Protein AF-A0AAV6Y7J8-F1 (afdb_monomer_lite)

pLDDT: mean 76.64, std 16.34, range [37.94, 95.06]

Secondary structure (DSSP, 8-state):
-----GGGS----S--S-SSGGGSPPHHHHHHHHHHHHHHHHHHHHHHHHHHHHHHHHHHHHHS-TT-TTTT---HHHHHHHHHHHHHHHHHHHHHHHHHHHHHHHHHH--GGG-STHHHHHHHHHHHHHHHHHHHHHHHHHHHHHHHHT-----

Radius of gyration: 21.9 Å; chains: 1; bounding box: 54×28×57 Å

Organism: NCBI:txid168488

Foldseek 3Di:
DDDPPPPVVPPPPDDQVDPDPQFAADPVLVVLLVVLLVLLVVLQVVLVVLVVVLVVVVVVLVPPDPPDPPRDPPVLVSVLCSLLSSLVSNLSSLVSNLSSVLSVLCNRHGDVVVDDDSVVVNCVSCVPSVVVNVVSNVVSVVVSVVSVVVDDDDD

Sequence (155 aa):
MAIFIGFSLTVPEAATAATRVECTASRETVRRLIVYEVVSFSFFLFSSLIAQSLKLAINLINNMDPTDPHKADIDPDLLKYGLFGSAVGSVVGCLFLMLSIVDFIQVKLGVYSCGGKPIYALVTLVGFVGSALLVYASTAVYASFFVERATPDDD

Structure (mmCIF, N/CA/C/O backbone):
data_AF-A0AAV6Y7J8-F1
#
_entry.id   AF-A0AAV6Y7J8-F1
#
loop_
_atom_site.group_PDB
_atom_site.id
_atom_site.type_symbol
_atom_site.label_atom_id
_atom_site.label_alt_id
_atom_site.label_comp_id
_atom_site.label_asym_id
_atom_site.label_entity_id
_atom_site.label_seq_id
_atom_site.pdbx_PDB_ins_code
_atom_site.Cartn_x
_atom_site.Cartn_y
_atom_site.Cartn_z
_atom_site.occupancy
_atom_site.B_iso_or_equiv
_atom_site.auth_seq_id
_atom_site.auth_comp_id
_atom_site.auth_asym_id
_atom_site.auth_atom_id
_atom_site.pdbx_PDB_model_num
ATOM 1 N N . MET A 1 1 ? -1.072 10.774 -2.896 1.00 40.53 1 MET A N 1
ATOM 2 C CA . MET A 1 1 ? -0.834 11.534 -1.653 1.00 40.53 1 MET A CA 1
ATOM 3 C C . MET A 1 1 ? -1.983 11.242 -0.702 1.00 40.53 1 MET A C 1
ATOM 5 O O . MET A 1 1 ? -3.101 11.643 -0.998 1.00 40.53 1 MET A O 1
ATOM 9 N N . ALA A 1 2 ? -1.740 10.486 0.368 1.00 46.22 2 ALA A N 1
ATOM 10 C CA . ALA A 1 2 ? -2.697 10.318 1.458 1.00 46.22 2 ALA A CA 1
ATOM 11 C C . ALA A 1 2 ? -2.381 11.391 2.507 1.00 46.22 2 ALA A C 1
ATOM 13 O O . ALA A 1 2 ? -1.266 11.437 3.021 1.00 46.22 2 ALA A O 1
ATOM 14 N N . ILE A 1 3 ? -3.317 12.306 2.746 1.00 55.47 3 ILE A N 1
ATOM 15 C CA . ILE A 1 3 ? -3.183 13.359 3.755 1.00 55.47 3 ILE A CA 1
ATOM 16 C C . ILE A 1 3 ? -3.818 12.830 5.041 1.00 55.47 3 ILE A C 1
ATOM 18 O O . ILE A 1 3 ? -4.942 12.327 5.013 1.00 55.47 3 ILE A O 1
ATOM 22 N N . PHE A 1 4 ? -3.100 12.937 6.159 1.00 56.03 4 PHE A N 1
ATOM 23 C CA . PHE A 1 4 ? -3.603 12.607 7.491 1.00 56.03 4 PHE A CA 1
ATOM 24 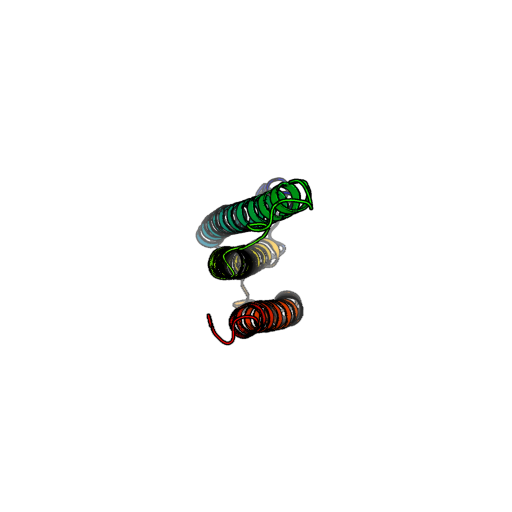C C . PHE A 1 4 ? -4.729 13.567 7.894 1.00 56.03 4 PHE A C 1
ATOM 26 O O . PHE A 1 4 ? -4.494 14.605 8.505 1.00 56.03 4 PHE A O 1
ATOM 33 N N . ILE A 1 5 ? -5.966 13.220 7.548 1.00 54.47 5 ILE A N 1
ATOM 34 C CA . ILE A 1 5 ? -7.178 13.909 8.025 1.00 54.47 5 ILE A CA 1
ATOM 35 C C . ILE A 1 5 ? -7.717 13.225 9.312 1.00 54.47 5 ILE A C 1
ATOM 37 O O . ILE A 1 5 ? -8.588 13.758 9.994 1.00 54.47 5 ILE A O 1
ATOM 41 N N . GLY A 1 6 ? -7.162 12.066 9.700 1.00 52.88 6 GLY A N 1
ATOM 42 C CA . GLY A 1 6 ? -7.689 11.189 10.757 1.00 52.88 6 GLY A CA 1
ATOM 43 C C . GLY A 1 6 ? -7.487 11.653 12.206 1.00 52.88 6 GLY A C 1
ATOM 44 O O . GLY A 1 6 ? -8.380 11.457 13.030 1.00 52.88 6 GLY A O 1
ATOM 45 N N . PHE A 1 7 ? -6.379 12.326 12.535 1.00 51.44 7 PHE A N 1
ATOM 46 C CA . PHE A 1 7 ? -6.012 12.576 13.942 1.00 51.44 7 PHE A CA 1
ATOM 47 C C . PHE A 1 7 ? -6.871 13.638 14.663 1.00 51.44 7 PHE A C 1
ATOM 49 O O . PHE A 1 7 ? -6.882 13.696 15.890 1.00 51.44 7 PHE A O 1
ATOM 56 N N . SER A 1 8 ? -7.624 14.473 13.933 1.00 49.47 8 SER A N 1
ATOM 57 C CA . SER A 1 8 ? -8.563 15.441 14.538 1.00 49.47 8 SER A CA 1
ATOM 58 C C . SER A 1 8 ? -9.946 14.846 14.841 1.00 49.47 8 SER A C 1
ATOM 60 O O . SER A 1 8 ? -10.695 15.408 15.634 1.00 49.47 8 SER A O 1
ATOM 62 N N . LEU A 1 9 ? -10.299 13.690 14.262 1.00 52.91 9 LEU A N 1
ATOM 63 C CA . LEU A 1 9 ? -11.589 13.022 14.511 1.00 52.91 9 LEU A CA 1
ATOM 64 C C . LEU A 1 9 ? -11.524 11.963 15.626 1.00 52.91 9 LEU A C 1
ATOM 66 O O . LEU A 1 9 ? -12.557 11.379 15.988 1.00 52.91 9 LEU A O 1
ATOM 70 N N . THR A 1 10 ? -10.324 11.728 16.166 1.00 49.91 10 THR A N 1
ATOM 71 C CA . THR A 1 10 ? -10.024 10.783 17.249 1.00 49.91 10 THR A CA 1
ATOM 72 C C . THR A 1 10 ? -10.010 11.417 18.639 1.00 49.91 10 THR A C 1
ATOM 74 O O . THR A 1 10 ? -9.668 10.716 19.588 1.00 49.91 10 THR A O 1
ATOM 77 N N . VAL A 1 11 ? -10.408 12.689 18.810 1.00 46.59 11 VAL A N 1
ATOM 78 C CA . VAL A 1 11 ? -10.721 13.209 20.154 1.00 46.59 11 VAL A CA 1
ATOM 79 C C . VAL A 1 11 ? -11.880 12.373 20.714 1.00 46.59 11 VAL A C 1
ATOM 81 O O . VAL A 1 11 ? -12.971 12.378 20.132 1.00 46.59 11 VAL A O 1
ATOM 84 N N . PRO A 1 12 ? -11.672 11.619 21.808 1.00 53.66 12 PRO A N 1
ATOM 85 C CA . PRO A 1 12 ? -12.703 10.788 22.396 1.00 53.66 12 PRO A CA 1
ATOM 86 C C .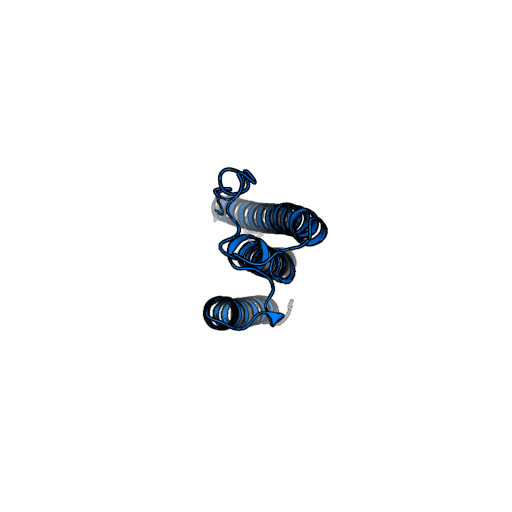 PRO A 1 12 ? -13.551 11.653 23.329 1.00 53.66 12 PRO A C 1
ATOM 88 O O . PRO A 1 12 ? -13.573 11.430 24.533 1.00 53.66 12 PRO A O 1
ATOM 91 N N . GLU A 1 13 ? -14.248 12.657 22.800 1.00 44.81 13 GLU A N 1
ATOM 92 C CA . GLU A 1 13 ? -15.225 13.389 23.604 1.00 44.81 13 GLU A CA 1
ATOM 93 C C . GLU A 1 13 ? -16.584 12.684 23.473 1.00 44.81 13 GLU A C 1
ATOM 95 O O . GLU A 1 13 ? -17.411 12.981 22.618 1.00 44.81 13 GLU A O 1
ATOM 100 N N . ALA A 1 14 ? -16.759 11.649 24.295 1.00 44.62 14 ALA A N 1
ATOM 101 C CA . ALA A 1 14 ? -18.053 11.214 24.828 1.00 44.62 14 ALA A CA 1
ATOM 102 C C . ALA A 1 14 ? -19.190 10.755 23.877 1.00 44.62 14 ALA A C 1
ATOM 104 O O . ALA A 1 14 ? -20.323 10.641 24.336 1.00 44.62 14 ALA A O 1
ATOM 105 N N . ALA A 1 15 ? -18.947 10.419 22.606 1.00 48.84 15 ALA A N 1
ATOM 106 C CA . ALA A 1 15 ? -20.022 9.977 21.703 1.00 48.84 15 ALA A CA 1
ATOM 107 C C . ALA A 1 15 ? -19.683 8.687 20.938 1.00 48.84 15 ALA A C 1
ATOM 109 O O . ALA A 1 15 ? -19.424 8.698 19.734 1.00 48.84 15 ALA A O 1
ATOM 110 N N . THR A 1 16 ? -19.721 7.541 21.620 1.00 52.56 16 THR A N 1
ATOM 111 C CA . THR A 1 16 ? -20.116 6.309 20.922 1.00 52.56 16 THR A CA 1
ATOM 112 C C . THR A 1 16 ? -21.608 6.443 20.612 1.00 52.56 16 THR A C 1
ATOM 114 O O . THR A 1 16 ? -22.396 6.766 21.495 1.00 52.56 16 THR A O 1
ATOM 117 N N . ALA A 1 17 ? -22.033 6.193 19.369 1.00 51.09 17 ALA A N 1
ATOM 118 C CA . ALA A 1 17 ? -23.467 6.135 19.039 1.00 51.09 17 ALA A CA 1
ATOM 119 C C . ALA A 1 17 ? -24.189 4.966 19.756 1.00 51.09 17 ALA A C 1
ATOM 121 O O . ALA A 1 17 ? -25.413 4.845 19.705 1.00 51.09 17 ALA A O 1
ATOM 122 N N . ALA A 1 18 ? -23.423 4.098 20.420 1.00 50.28 18 ALA A N 1
ATOM 123 C C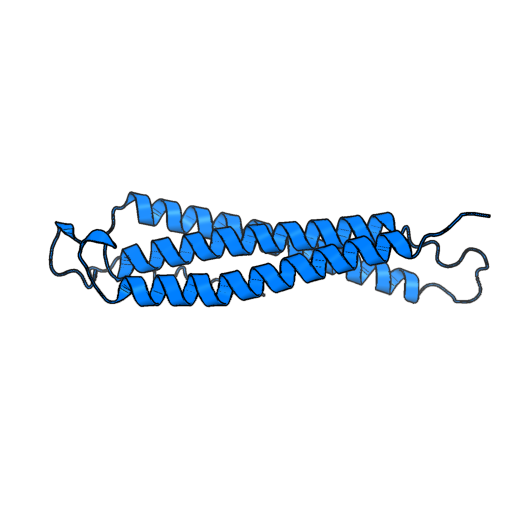A . ALA A 1 18 ? -23.893 3.003 21.241 1.00 50.28 18 ALA A CA 1
ATOM 124 C C . ALA A 1 18 ? -24.398 3.508 22.601 1.00 50.28 18 ALA A C 1
ATOM 126 O O . ALA A 1 18 ? -23.631 3.813 23.507 1.00 50.28 18 ALA A O 1
ATOM 127 N N . THR A 1 19 ? -25.717 3.507 22.775 1.00 52.75 19 THR A N 1
ATOM 128 C CA . THR A 1 19 ? -26.399 3.845 24.037 1.00 52.75 19 THR A CA 1
ATOM 129 C C . THR A 1 19 ? -26.187 2.793 25.141 1.00 52.75 19 THR A C 1
ATOM 131 O O . THR A 1 19 ? -26.622 2.992 26.272 1.00 52.75 19 THR A O 1
ATOM 134 N N . ARG A 1 20 ? -25.548 1.654 24.826 1.00 58.72 20 ARG A N 1
ATOM 135 C CA . ARG A 1 20 ? -25.283 0.537 25.748 1.00 58.72 20 ARG A CA 1
ATOM 136 C C . ARG A 1 20 ? -23.782 0.307 25.914 1.00 58.72 20 ARG A C 1
ATOM 138 O O . ARG A 1 20 ? -23.067 0.190 24.922 1.00 58.72 20 ARG A O 1
ATOM 145 N N . VAL A 1 21 ? -23.342 0.150 27.165 1.00 61.03 21 VAL A N 1
ATOM 146 C CA . VAL A 1 21 ? -21.937 -0.095 27.553 1.00 61.03 21 VAL A CA 1
ATOM 147 C C . VAL A 1 21 ? -21.358 -1.342 26.869 1.00 61.03 21 VAL A C 1
ATOM 149 O O . VAL A 1 21 ? -20.214 -1.318 26.424 1.00 61.03 21 VAL A O 1
ATOM 152 N N . GLU A 1 22 ? -22.166 -2.389 26.681 1.00 61.47 22 GLU A N 1
ATOM 153 C CA . GLU A 1 22 ? -21.773 -3.639 26.003 1.00 61.47 22 GLU A CA 1
ATOM 154 C C . GLU A 1 22 ? -21.460 -3.472 24.508 1.00 61.47 22 GLU A C 1
ATOM 156 O O . GLU A 1 22 ? -20.825 -4.334 23.907 1.00 61.47 22 GLU A O 1
ATOM 161 N N . CYS A 1 23 ? -21.880 -2.357 23.903 1.00 66.44 23 CYS A N 1
ATOM 162 C CA . CYS A 1 23 ? -21.669 -2.074 22.487 1.00 66.44 23 CYS A CA 1
ATOM 163 C C . CYS A 1 23 ? -20.551 -1.052 22.240 1.00 66.44 23 CYS A C 1
ATOM 165 O O . CYS A 1 23 ? -20.346 -0.627 21.102 1.00 66.44 23 CYS A O 1
ATOM 167 N N . THR A 1 24 ? -19.834 -0.641 23.287 1.00 65.88 24 THR A N 1
ATOM 168 C CA . THR A 1 24 ? -18.732 0.319 23.181 1.00 65.88 24 THR A CA 1
ATOM 169 C C . THR A 1 24 ? -17.440 -0.380 22.759 1.00 65.88 24 THR A C 1
ATOM 171 O O . THR A 1 24 ? -17.138 -1.489 23.196 1.00 65.88 24 THR A O 1
ATOM 174 N N . ALA A 1 25 ? -16.676 0.245 21.862 1.00 70.25 25 ALA A N 1
ATOM 175 C CA . ALA A 1 25 ? -15.405 -0.316 21.418 1.00 70.25 25 ALA A CA 1
ATOM 176 C C . ALA A 1 25 ? -14.343 -0.252 22.523 1.00 70.25 25 ALA A C 1
ATOM 178 O O . ALA A 1 25 ? -14.231 0.739 23.246 1.00 70.25 25 ALA A O 1
ATOM 179 N N . SER A 1 26 ? -13.523 -1.301 22.612 1.00 74.62 26 SER A N 1
ATOM 180 C CA . SER A 1 26 ? -12.444 -1.388 23.597 1.00 74.62 26 SER A CA 1
ATOM 181 C C . SER A 1 26 ? -11.328 -0.370 23.325 1.00 74.62 26 SER A C 1
ATOM 183 O O . SER A 1 26 ? -11.007 -0.056 22.175 1.00 74.62 26 SER A O 1
ATOM 185 N N . ARG A 1 27 ? -10.656 0.087 24.393 1.00 73.25 27 ARG A N 1
ATOM 186 C CA . ARG A 1 27 ? -9.439 0.924 24.309 1.00 73.25 27 ARG A CA 1
ATOM 187 C C . ARG A 1 27 ? -8.321 0.247 23.509 1.00 73.25 27 ARG A C 1
ATOM 189 O O . ARG A 1 27 ? -7.497 0.937 22.913 1.00 73.25 27 ARG A O 1
ATOM 196 N N . GLU A 1 28 ? -8.300 -1.084 23.460 1.00 80.06 28 GLU A N 1
ATOM 197 C CA . GLU A 1 28 ? -7.327 -1.834 22.659 1.00 80.06 28 GLU A CA 1
ATOM 198 C C . GLU A 1 28 ? -7.521 -1.628 21.152 1.00 80.06 28 GLU A C 1
ATOM 200 O O . GLU A 1 28 ? -6.541 -1.483 20.420 1.00 80.06 28 GLU A O 1
ATOM 205 N N . THR A 1 29 ? -8.772 -1.522 20.694 1.00 78.50 29 THR A N 1
ATOM 206 C CA . THR A 1 29 ? -9.116 -1.235 19.294 1.00 78.50 29 THR A CA 1
ATOM 207 C C . THR A 1 29 ? -8.608 0.147 18.881 1.00 78.50 29 THR A C 1
ATOM 209 O O . THR A 1 29 ? -8.057 0.303 17.797 1.00 78.50 29 THR A O 1
ATOM 212 N N . VAL A 1 30 ? -8.697 1.138 19.777 1.00 80.62 30 VAL A N 1
ATOM 213 C CA . VAL A 1 30 ? -8.172 2.497 19.542 1.00 80.62 30 VAL A CA 1
ATOM 214 C C . VAL A 1 30 ? -6.648 2.497 19.405 1.00 80.62 30 VAL A C 1
ATOM 216 O O . VAL A 1 30 ? -6.097 3.175 18.543 1.00 80.62 30 VAL A O 1
ATOM 219 N N . ARG A 1 31 ? -5.938 1.722 20.232 1.00 84.56 31 ARG A N 1
ATOM 220 C CA . ARG A 1 31 ? -4.476 1.616 20.120 1.00 84.56 31 ARG A CA 1
ATOM 221 C C . ARG A 1 31 ? -4.072 0.957 18.802 1.00 84.56 31 ARG A C 1
ATOM 223 O O . ARG A 1 31 ? -3.144 1.422 18.144 1.00 84.56 31 ARG A O 1
ATOM 230 N N . ARG A 1 32 ? -4.769 -0.113 18.422 1.00 85.81 32 ARG A N 1
ATOM 231 C CA . ARG A 1 32 ? -4.509 -0.857 17.189 1.00 85.81 32 ARG A CA 1
ATOM 232 C C . ARG A 1 32 ? -4.789 -0.022 15.937 1.00 85.81 32 ARG A C 1
ATOM 234 O O . ARG A 1 32 ? -3.957 -0.018 15.036 1.00 85.81 32 ARG A O 1
ATOM 241 N N . LEU A 1 33 ? -5.869 0.761 15.950 1.00 87.44 33 LEU A N 1
ATOM 242 C CA . LEU A 1 33 ? -6.196 1.758 14.929 1.00 87.44 33 LEU A CA 1
ATOM 243 C C . LEU A 1 33 ? -4.997 2.668 14.612 1.00 87.44 33 LEU A C 1
ATOM 245 O O . LEU A 1 33 ? -4.583 2.762 13.458 1.00 87.44 33 LEU A O 1
ATOM 249 N N . ILE A 1 34 ? -4.415 3.289 15.645 1.00 87.50 34 ILE A N 1
ATOM 250 C CA . ILE A 1 34 ? -3.285 4.222 15.498 1.00 87.50 34 ILE A CA 1
ATOM 251 C C . ILE A 1 34 ? -2.051 3.499 14.947 1.00 87.50 34 ILE A C 1
ATOM 253 O O . ILE A 1 34 ? -1.372 4.016 14.063 1.00 87.50 34 ILE A O 1
ATOM 257 N N . VAL A 1 35 ? -1.759 2.291 15.440 1.00 90.50 35 VAL A N 1
ATOM 258 C CA . VAL A 1 35 ? -0.613 1.503 14.961 1.00 90.50 35 VAL A CA 1
ATOM 259 C C . VAL A 1 35 ? -0.765 1.167 13.478 1.00 90.50 35 VAL A C 1
ATOM 261 O O . VAL A 1 35 ? 0.172 1.375 12.713 1.00 90.50 35 VAL A O 1
ATOM 264 N N . TYR A 1 36 ? -1.937 0.696 13.050 1.00 90.56 36 TYR A N 1
ATOM 265 C CA . TYR A 1 36 ? -2.191 0.382 11.644 1.00 90.56 36 TYR A CA 1
ATOM 266 C C . TYR A 1 36 ? -2.113 1.610 10.742 1.00 90.56 36 TYR A C 1
ATOM 268 O O . TYR A 1 36 ? -1.561 1.526 9.647 1.00 90.56 36 TYR A O 1
ATOM 276 N N . GLU A 1 37 ? -2.598 2.756 11.212 1.00 88.62 37 GLU A N 1
ATOM 277 C CA . GLU A 1 37 ? -2.505 4.010 10.473 1.00 88.62 37 GLU A CA 1
ATOM 278 C C . GLU A 1 37 ? -1.042 4.423 10.250 1.00 88.62 37 GLU A C 1
ATOM 280 O O . GLU A 1 37 ? -0.625 4.614 9.106 1.00 88.62 37 GLU A O 1
ATOM 285 N N . VAL A 1 38 ? -0.231 4.461 11.315 1.00 92.38 38 VAL A N 1
ATOM 286 C CA . VAL A 1 38 ? 1.199 4.807 11.234 1.00 92.38 38 VAL A CA 1
ATOM 287 C C . VAL A 1 38 ? 1.948 3.845 10.312 1.00 92.38 38 VAL A C 1
ATOM 289 O O . VAL A 1 38 ? 2.691 4.285 9.435 1.00 92.38 38 VAL A O 1
ATOM 292 N N . VAL A 1 39 ? 1.715 2.539 10.464 1.00 93.06 39 VAL A N 1
ATOM 293 C CA . VAL A 1 39 ? 2.354 1.507 9.639 1.00 93.06 39 VAL A CA 1
ATOM 294 C C . VAL A 1 39 ? 1.971 1.669 8.165 1.00 93.06 39 VAL A C 1
ATOM 296 O O . VAL A 1 39 ? 2.849 1.660 7.301 1.00 93.06 39 VAL A O 1
ATOM 299 N N . SER A 1 40 ? 0.686 1.880 7.862 1.00 93.50 40 SER A N 1
ATOM 300 C CA . SER A 1 40 ? 0.221 2.086 6.484 1.00 93.50 40 SER A CA 1
ATOM 301 C C . SER A 1 40 ? 0.883 3.297 5.826 1.00 93.50 40 SER A C 1
ATOM 303 O O . SER A 1 40 ? 1.330 3.220 4.680 1.00 93.50 40 SER A O 1
ATOM 305 N N . PHE A 1 41 ? 1.022 4.395 6.570 1.00 92.00 41 PHE A N 1
ATOM 306 C CA . PHE A 1 41 ? 1.656 5.607 6.082 1.00 92.00 41 PHE A CA 1
ATOM 307 C C . PHE A 1 41 ? 3.135 5.395 5.770 1.00 92.00 41 PHE A C 1
ATOM 309 O O . PHE A 1 41 ? 3.599 5.828 4.717 1.00 92.00 41 PHE A O 1
ATOM 316 N N . SER A 1 42 ? 3.867 4.682 6.630 1.00 94.88 42 SER A N 1
ATOM 317 C CA . SER A 1 42 ? 5.265 4.334 6.368 1.00 94.88 42 SER A CA 1
ATOM 318 C C . SER A 1 42 ? 5.421 3.548 5.065 1.00 94.88 42 SER A C 1
ATOM 320 O O . SER A 1 42 ? 6.278 3.889 4.250 1.00 94.88 42 SER A O 1
ATOM 322 N N . PHE A 1 43 ? 4.565 2.550 4.821 1.00 94.06 43 PHE A N 1
ATOM 323 C CA . PHE A 1 43 ? 4.590 1.775 3.577 1.00 94.06 43 PHE A CA 1
ATOM 324 C C . PHE A 1 43 ? 4.228 2.612 2.343 1.00 94.06 43 PHE A C 1
ATOM 326 O O . PHE A 1 43 ? 4.882 2.484 1.306 1.00 94.06 43 PHE A O 1
ATOM 333 N N . PHE A 1 44 ? 3.245 3.510 2.444 1.00 94.00 44 PHE A N 1
ATOM 334 C CA . PHE A 1 44 ? 2.907 4.418 1.346 1.00 94.00 44 PHE A CA 1
ATOM 335 C C . PHE A 1 44 ? 4.012 5.430 1.049 1.00 94.00 44 PHE A C 1
ATOM 337 O O . PHE A 1 44 ? 4.298 5.687 -0.122 1.00 94.00 44 PHE A O 1
ATOM 344 N N . LEU A 1 45 ? 4.657 5.984 2.079 1.00 94.06 45 LEU A N 1
ATOM 345 C CA . LEU A 1 45 ? 5.817 6.852 1.898 1.00 94.06 45 LEU A CA 1
ATOM 346 C C . LEU A 1 45 ? 6.957 6.100 1.224 1.00 94.06 45 LEU A C 1
ATOM 348 O O . LEU A 1 45 ? 7.503 6.588 0.240 1.00 94.06 45 LEU A O 1
ATOM 352 N N . PHE A 1 46 ? 7.275 4.900 1.705 1.00 93.81 46 PHE A N 1
ATOM 353 C CA . PHE A 1 46 ? 8.303 4.051 1.115 1.00 93.81 46 PHE A CA 1
ATOM 354 C C . PHE A 1 46 ? 8.017 3.754 -0.365 1.00 93.81 46 PHE A C 1
ATOM 356 O O . PHE A 1 46 ? 8.860 4.004 -1.225 1.00 93.81 46 PHE A O 1
ATOM 363 N N . SER A 1 47 ? 6.793 3.324 -0.684 1.00 93.94 47 SER A N 1
ATOM 364 C CA . SER A 1 47 ? 6.342 3.082 -2.058 1.00 93.94 47 SER A CA 1
ATOM 365 C C . SER A 1 47 ? 6.453 4.334 -2.941 1.00 93.94 47 SER A C 1
ATOM 367 O O . SER A 1 47 ? 6.947 4.252 -4.070 1.00 93.94 47 SER A O 1
ATOM 369 N N . SER A 1 48 ? 6.063 5.503 -2.419 1.00 93.75 48 SER A N 1
ATOM 370 C CA . SER A 1 48 ? 6.164 6.786 -3.123 1.00 93.75 48 SER A CA 1
ATOM 371 C C . SER A 1 48 ? 7.612 7.215 -3.341 1.00 93.75 48 SER A C 1
ATOM 373 O O . SER A 1 48 ? 7.924 7.795 -4.379 1.00 93.75 48 SER A O 1
ATOM 375 N N . LEU A 1 49 ? 8.511 6.969 -2.386 1.00 95.06 49 LEU A N 1
ATOM 376 C CA . LEU A 1 49 ? 9.935 7.271 -2.536 1.00 95.06 49 LEU A CA 1
ATOM 377 C C . LEU A 1 49 ? 10.560 6.416 -3.641 1.00 95.06 49 LEU A C 1
ATOM 379 O O . LEU A 1 49 ? 11.239 6.976 -4.496 1.00 95.06 49 LEU A O 1
ATOM 383 N N . ILE A 1 50 ? 10.248 5.116 -3.695 1.00 93.44 50 ILE A N 1
ATOM 384 C CA . ILE A 1 50 ? 10.700 4.233 -4.784 1.00 93.44 50 ILE A CA 1
ATOM 385 C C . ILE A 1 50 ? 10.143 4.690 -6.137 1.00 93.44 50 ILE A C 1
ATOM 387 O O . ILE A 1 50 ? 10.867 4.772 -7.123 1.00 93.44 50 ILE A O 1
ATOM 391 N N . ALA A 1 51 ? 8.855 5.030 -6.211 1.00 91.25 51 ALA A N 1
ATOM 392 C CA . ALA A 1 51 ? 8.264 5.494 -7.465 1.00 91.25 51 ALA A CA 1
ATOM 393 C C . ALA A 1 51 ? 8.894 6.814 -7.947 1.00 91.25 51 ALA A C 1
ATOM 395 O O . ALA A 1 51 ? 9.089 7.020 -9.145 1.00 91.25 51 ALA A O 1
ATOM 396 N N . GLN A 1 52 ? 9.211 7.720 -7.018 1.00 93.75 52 GLN A N 1
ATOM 397 C CA . GLN A 1 52 ? 9.871 8.988 -7.326 1.00 93.75 52 GLN A CA 1
ATOM 398 C C . GLN A 1 52 ? 11.327 8.792 -7.748 1.00 93.75 52 GLN A C 1
ATOM 400 O O . GLN A 1 52 ? 11.748 9.430 -8.711 1.00 93.75 52 GLN A O 1
ATOM 405 N N . SER A 1 53 ? 12.078 7.905 -7.088 1.00 90.69 53 SER A N 1
ATOM 406 C CA . SER A 1 53 ? 13.449 7.594 -7.495 1.00 90.69 53 SER A CA 1
ATOM 407 C C . SER A 1 53 ? 13.480 6.941 -8.873 1.00 90.69 53 SER A C 1
ATOM 409 O O . SER A 1 53 ? 14.314 7.317 -9.691 1.00 90.69 53 SER A O 1
ATOM 411 N N . LEU A 1 54 ? 12.522 6.061 -9.180 1.00 88.81 54 LEU A N 1
ATOM 412 C CA . LEU A 1 54 ? 12.410 5.446 -10.500 1.00 88.81 54 LEU A CA 1
ATOM 413 C C . LEU A 1 54 ? 12.099 6.482 -11.588 1.00 88.81 54 LEU A C 1
ATOM 415 O O . LEU A 1 54 ? 12.751 6.505 -12.629 1.00 88.81 54 LEU A O 1
ATOM 419 N N . LYS A 1 55 ? 11.156 7.398 -11.332 1.00 88.50 55 LYS A N 1
ATOM 420 C CA . LYS A 1 55 ? 10.866 8.517 -12.246 1.00 88.50 55 LYS A CA 1
ATOM 421 C C . LYS A 1 55 ? 12.080 9.415 -12.469 1.00 88.50 55 LYS A C 1
ATOM 423 O O . LYS A 1 55 ? 12.325 9.827 -13.600 1.00 88.50 55 LYS A O 1
ATOM 428 N N . LEU A 1 56 ? 12.816 9.732 -11.405 1.00 90.62 56 LEU A N 1
ATOM 429 C CA . LEU A 1 56 ? 14.026 10.544 -11.488 1.00 90.62 56 LEU A CA 1
ATOM 430 C C . LEU A 1 56 ? 15.111 9.835 -12.306 1.00 90.62 56 LEU A C 1
ATOM 432 O O . LEU A 1 56 ? 15.698 10.464 -13.180 1.00 90.62 56 LEU A O 1
ATOM 436 N N . ALA A 1 57 ? 15.328 8.540 -12.063 1.00 85.19 57 ALA A N 1
ATOM 437 C CA . ALA A 1 57 ? 16.290 7.728 -12.800 1.00 85.19 57 ALA A CA 1
ATOM 438 C C . ALA A 1 57 ? 15.971 7.714 -14.302 1.00 85.19 57 ALA A C 1
ATOM 440 O O . ALA A 1 57 ? 16.829 8.052 -15.111 1.00 85.19 57 ALA A O 1
ATOM 441 N N . ILE A 1 58 ? 14.715 7.442 -14.675 1.00 83.31 58 ILE A N 1
ATOM 442 C CA . ILE A 1 58 ? 14.271 7.453 -16.079 1.00 83.31 58 ILE A CA 1
ATOM 443 C C . ILE A 1 58 ? 14.478 8.835 -16.719 1.00 83.31 58 ILE A C 1
ATOM 445 O O . ILE A 1 58 ? 14.969 8.929 -17.842 1.00 83.31 58 ILE A O 1
ATOM 449 N N . ASN A 1 59 ? 14.125 9.917 -16.016 1.00 86.38 59 ASN A N 1
ATOM 450 C CA . ASN A 1 59 ? 14.272 11.276 -16.541 1.00 86.38 59 ASN A CA 1
ATOM 451 C C . ASN A 1 59 ? 15.745 11.651 -16.777 1.00 86.38 59 ASN A C 1
ATOM 453 O O . ASN A 1 59 ? 16.075 12.224 -17.812 1.00 86.38 59 ASN A O 1
ATOM 457 N N . LEU A 1 60 ? 16.631 11.297 -15.842 1.00 83.56 60 LEU A N 1
ATOM 458 C CA . LEU A 1 60 ? 18.066 11.547 -15.970 1.00 83.56 60 LEU A CA 1
ATOM 459 C C . LEU A 1 60 ? 18.646 10.810 -17.185 1.00 83.56 60 LEU A C 1
ATOM 461 O O . LEU A 1 60 ? 19.362 11.411 -17.978 1.00 83.56 60 LEU A O 1
ATOM 465 N N . ILE A 1 61 ? 18.275 9.540 -17.369 1.00 76.06 61 ILE A N 1
ATOM 466 C CA . ILE A 1 61 ? 18.733 8.709 -18.492 1.00 76.06 61 ILE A CA 1
ATOM 467 C C . ILE A 1 61 ? 18.229 9.263 -19.830 1.00 76.06 61 ILE A C 1
ATOM 469 O O . ILE A 1 61 ? 18.990 9.347 -20.790 1.00 76.06 61 ILE A O 1
ATOM 473 N N . ASN A 1 62 ? 16.970 9.703 -19.890 1.00 75.81 62 ASN A N 1
ATOM 474 C CA . ASN A 1 62 ? 16.402 10.298 -21.100 1.00 75.81 62 ASN A CA 1
ATOM 475 C C . ASN A 1 62 ? 17.044 11.654 -21.462 1.00 75.81 62 ASN A C 1
ATOM 477 O O . ASN A 1 62 ? 17.032 12.049 -22.625 1.00 75.81 62 ASN A O 1
ATOM 481 N N . ASN A 1 63 ? 17.595 12.375 -20.479 1.00 76.12 63 ASN A N 1
ATOM 482 C CA . ASN A 1 63 ? 18.252 13.666 -20.687 1.00 76.12 63 ASN A CA 1
ATOM 483 C C . ASN A 1 63 ? 19.735 13.560 -21.095 1.00 76.12 63 ASN A C 1
ATOM 485 O O . ASN A 1 63 ? 20.268 14.527 -21.636 1.00 76.12 63 ASN A O 1
ATOM 489 N N . MET A 1 64 ? 20.390 12.413 -20.884 1.00 69.00 64 MET A N 1
ATOM 490 C CA . MET A 1 64 ? 21.751 12.166 -21.385 1.00 69.00 64 MET A CA 1
ATOM 491 C C . MET A 1 64 ? 21.774 12.142 -22.928 1.00 69.00 64 MET A C 1
ATOM 493 O O . MET A 1 64 ? 20.784 11.776 -23.565 1.00 69.00 64 MET A O 1
ATOM 497 N N . ASP A 1 65 ? 22.886 12.554 -23.544 1.00 60.06 65 ASP A N 1
ATOM 498 C CA . ASP A 1 65 ? 23.004 12.886 -24.977 1.00 60.06 65 ASP A CA 1
ATOM 499 C C . ASP A 1 65 ? 22.687 11.703 -25.930 1.00 60.06 65 ASP A C 1
ATOM 501 O O . ASP A 1 65 ? 23.057 10.569 -25.642 1.00 60.06 65 ASP A O 1
ATOM 505 N N . PRO A 1 66 ? 21.922 11.879 -27.031 1.00 58.22 66 PRO A N 1
ATOM 506 C CA . PRO A 1 66 ? 21.556 10.827 -28.006 1.00 58.22 66 PRO A CA 1
ATOM 507 C C . PRO A 1 66 ? 22.680 10.283 -28.886 1.00 58.22 66 PRO A C 1
ATOM 509 O O . PRO A 1 66 ? 22.404 9.389 -29.682 1.00 58.22 66 PRO A O 1
ATOM 512 N N . THR A 1 67 ? 23.908 10.778 -28.753 1.00 57.59 67 THR A N 1
ATOM 513 C CA . THR A 1 67 ? 25.018 10.410 -29.646 1.00 57.59 67 THR A CA 1
ATOM 514 C C . THR A 1 67 ? 25.994 9.365 -29.098 1.00 57.59 67 THR A C 1
ATOM 516 O O . THR A 1 67 ? 26.870 8.927 -29.843 1.00 57.59 67 THR A O 1
ATOM 519 N N . ASP A 1 68 ? 25.827 8.896 -27.858 1.00 59.91 68 ASP A N 1
ATOM 520 C CA . ASP A 1 68 ? 26.657 7.821 -27.305 1.00 59.91 68 ASP A CA 1
ATOM 521 C C . ASP A 1 68 ? 26.205 6.426 -27.801 1.00 59.91 68 ASP A C 1
ATOM 523 O O . ASP A 1 68 ? 25.063 6.028 -27.582 1.00 59.91 68 ASP A O 1
ATOM 527 N N . PRO A 1 69 ? 27.076 5.622 -28.435 1.00 54.88 69 PRO A N 1
ATOM 528 C CA . PRO A 1 69 ? 26.747 4.263 -28.882 1.00 54.88 69 PRO A CA 1
ATOM 529 C C . PRO A 1 69 ? 26.656 3.231 -27.737 1.00 54.88 69 PRO A C 1
ATOM 531 O O . PRO A 1 69 ? 26.253 2.099 -27.975 1.00 54.88 69 PRO A O 1
ATOM 534 N N . HIS A 1 70 ? 26.978 3.624 -26.497 1.00 52.25 70 HIS A N 1
ATOM 535 C CA . HIS A 1 70 ? 26.701 2.869 -25.261 1.00 52.25 70 HIS A CA 1
ATOM 536 C C . HIS A 1 70 ? 25.422 3.340 -24.547 1.00 52.25 70 HIS A C 1
ATOM 538 O O . HIS A 1 70 ? 25.216 3.088 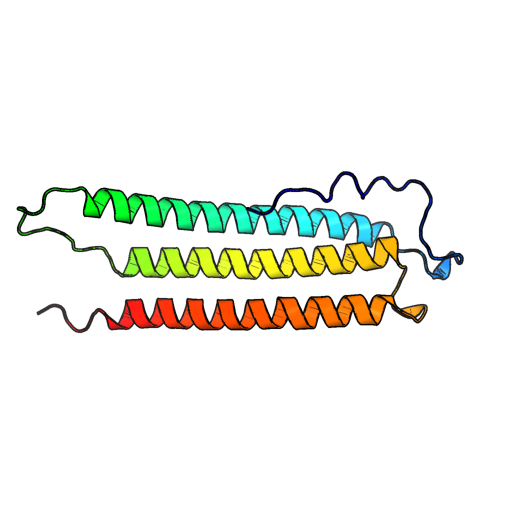-23.358 1.00 52.25 70 HIS A O 1
ATOM 544 N N . LYS A 1 71 ? 24.563 4.082 -25.249 1.00 46.69 71 LYS A N 1
ATOM 545 C CA . LYS A 1 71 ? 23.378 4.684 -24.660 1.00 46.69 71 LYS A CA 1
ATOM 546 C C . LYS A 1 71 ? 22.279 3.650 -24.403 1.00 46.69 71 LYS A C 1
ATOM 548 O O . LYS A 1 71 ? 21.749 3.048 -25.329 1.00 46.69 71 LYS A O 1
ATOM 553 N N . ALA A 1 72 ? 21.867 3.613 -23.136 1.00 50.03 72 ALA A N 1
ATOM 554 C CA . ALA A 1 72 ? 20.605 3.077 -22.625 1.00 50.03 72 ALA A CA 1
ATOM 555 C C . ALA A 1 72 ? 20.501 1.557 -22.422 1.00 50.03 72 ALA A C 1
ATOM 557 O O . ALA A 1 72 ? 19.439 0.990 -22.669 1.00 50.03 72 ALA A O 1
ATOM 558 N N . ASP A 1 73 ? 21.522 0.932 -21.834 1.00 54.50 73 ASP A N 1
ATOM 559 C CA . ASP A 1 73 ? 21.268 -0.269 -21.033 1.00 54.50 73 ASP A CA 1
ATOM 560 C C . ASP A 1 73 ? 20.652 0.175 -19.697 1.00 54.50 73 ASP A C 1
ATOM 562 O O . ASP A 1 73 ? 21.323 0.524 -18.725 1.00 54.50 73 ASP A O 1
ATOM 566 N N . ILE A 1 74 ? 19.335 0.370 -19.709 1.00 59.53 74 ILE A N 1
ATOM 567 C CA . ILE A 1 74 ? 18.574 0.487 -18.472 1.00 59.53 74 ILE A CA 1
ATOM 568 C C . ILE A 1 74 ? 18.461 -0.937 -17.967 1.00 59.53 74 ILE A C 1
ATOM 570 O O . ILE A 1 74 ? 17.693 -1.676 -18.573 1.00 59.53 74 ILE A O 1
ATOM 574 N N . ASP A 1 75 ? 19.147 -1.286 -16.871 1.00 68.12 75 ASP A N 1
ATOM 575 C CA . ASP A 1 75 ? 18.950 -2.571 -16.197 1.00 68.12 75 ASP A CA 1
ATOM 576 C C . ASP A 1 75 ? 17.437 -2.801 -16.023 1.00 68.12 75 ASP A C 1
ATOM 578 O O . ASP A 1 75 ? 16.798 -2.154 -15.170 1.00 68.12 75 ASP A O 1
ATOM 582 N N . PRO A 1 76 ? 16.823 -3.690 -16.827 1.00 71.19 76 PRO A N 1
ATOM 583 C CA . PRO A 1 76 ? 15.389 -3.930 -16.750 1.00 71.19 76 PRO A CA 1
ATOM 584 C C . PRO A 1 76 ? 15.048 -4.508 -15.376 1.00 71.19 76 PRO A C 1
ATOM 586 O O . PRO A 1 76 ? 13.953 -4.283 -14.858 1.00 71.19 76 PRO A O 1
ATOM 589 N N . ASP A 1 77 ? 16.026 -5.144 -14.728 1.00 76.25 77 ASP A N 1
ATOM 590 C CA . ASP A 1 77 ? 15.978 -5.563 -13.340 1.00 76.25 77 ASP A CA 1
ATOM 591 C C . ASP A 1 77 ? 15.757 -4.399 -12.369 1.00 76.25 77 ASP A C 1
ATOM 593 O O . ASP A 1 77 ? 14.874 -4.498 -11.518 1.00 76.25 77 ASP A O 1
ATOM 597 N N . LEU A 1 78 ? 16.452 -3.262 -12.493 1.00 81.19 78 LEU A N 1
ATOM 598 C CA . LEU A 1 78 ? 16.249 -2.132 -11.576 1.00 81.19 78 LEU A CA 1
ATOM 599 C C . LEU A 1 78 ? 14.823 -1.569 -11.686 1.00 81.19 78 LEU A C 1
ATOM 601 O O . LEU A 1 78 ? 14.188 -1.276 -10.667 1.00 81.19 78 LEU A O 1
ATOM 605 N N . LEU A 1 79 ? 14.291 -1.460 -12.909 1.00 83.19 79 LEU A N 1
ATOM 606 C CA . LEU A 1 79 ? 12.903 -1.043 -13.137 1.00 83.19 79 LEU A CA 1
ATOM 607 C C . LEU A 1 79 ? 11.908 -2.079 -12.619 1.00 83.19 79 LEU A C 1
ATOM 609 O O . LEU A 1 79 ? 10.911 -1.700 -12.001 1.00 83.19 79 LEU A O 1
ATOM 613 N N . LYS A 1 80 ? 12.186 -3.369 -12.818 1.00 84.81 80 LYS A N 1
ATOM 614 C CA . LYS A 1 80 ? 11.355 -4.480 -12.345 1.00 84.81 80 LYS A CA 1
ATOM 615 C C . LYS A 1 80 ? 11.295 -4.514 -10.820 1.00 84.81 80 LYS A C 1
ATOM 617 O O . LYS A 1 80 ? 10.200 -4.483 -10.260 1.00 84.81 80 LYS A O 1
ATOM 622 N N . TYR A 1 81 ? 12.440 -4.491 -10.137 1.00 85.56 81 TYR A N 1
ATOM 623 C CA . TYR A 1 81 ? 12.516 -4.470 -8.674 1.00 85.56 81 TYR A CA 1
ATOM 624 C C . TYR A 1 81 ? 11.937 -3.181 -8.088 1.00 85.56 81 TYR A C 1
ATOM 626 O O . TYR A 1 81 ? 11.237 -3.235 -7.076 1.00 85.56 81 TYR A O 1
ATOM 634 N N . GLY A 1 82 ? 12.160 -2.030 -8.730 1.00 88.81 82 GLY A N 1
ATOM 635 C CA . GLY A 1 82 ? 11.575 -0.755 -8.317 1.00 88.81 82 GLY A CA 1
ATOM 636 C C . GLY A 1 82 ? 10.049 -0.743 -8.437 1.00 88.81 82 GLY A C 1
ATOM 637 O O . GLY A 1 82 ? 9.351 -0.383 -7.485 1.00 88.81 82 GLY A O 1
ATOM 638 N N . LEU A 1 83 ? 9.508 -1.190 -9.573 1.00 89.69 83 LEU A N 1
ATOM 639 C CA . LEU A 1 83 ? 8.065 -1.288 -9.795 1.00 89.69 83 LEU A CA 1
ATOM 640 C C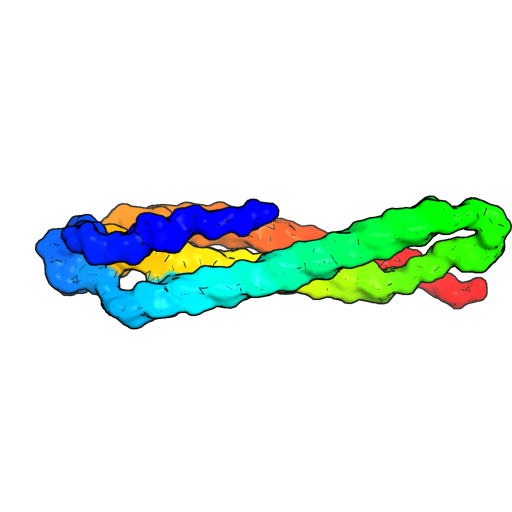 . LEU A 1 83 ? 7.423 -2.301 -8.843 1.00 89.69 83 LEU A C 1
ATOM 642 O O . LEU A 1 83 ? 6.425 -1.985 -8.196 1.00 89.69 83 LEU A O 1
ATOM 646 N N . PHE A 1 84 ? 8.015 -3.489 -8.716 1.00 89.44 84 PHE A N 1
ATOM 647 C CA . PHE A 1 84 ? 7.517 -4.544 -7.840 1.00 89.44 84 PHE A CA 1
ATOM 648 C C . PHE A 1 84 ? 7.577 -4.125 -6.366 1.00 89.44 84 PHE A C 1
ATOM 650 O O . PHE A 1 84 ? 6.582 -4.230 -5.652 1.00 89.44 84 PHE A O 1
ATOM 657 N N . GLY A 1 85 ? 8.702 -3.566 -5.915 1.00 89.38 85 GLY A N 1
ATOM 658 C CA . GLY A 1 85 ? 8.875 -3.077 -4.547 1.00 89.38 85 GLY A CA 1
ATOM 659 C C . GLY A 1 85 ? 7.913 -1.939 -4.201 1.00 89.38 85 GLY A C 1
ATOM 660 O O . GLY A 1 85 ? 7.287 -1.956 -3.137 1.00 89.38 85 GLY A O 1
ATOM 661 N N . SER A 1 86 ? 7.722 -0.983 -5.117 1.00 93.38 86 SER A N 1
ATOM 662 C CA . SER A 1 86 ? 6.726 0.079 -4.950 1.00 93.38 86 SER A CA 1
ATOM 663 C C . SER A 1 86 ? 5.303 -0.491 -4.900 1.00 93.38 86 SER A C 1
ATOM 665 O O . SER A 1 86 ? 4.530 -0.102 -4.019 1.00 93.38 86 SER A O 1
ATOM 667 N N . ALA A 1 87 ? 4.966 -1.454 -5.764 1.00 93.19 87 ALA A N 1
ATOM 668 C CA . ALA A 1 87 ? 3.646 -2.079 -5.797 1.00 93.19 87 ALA A CA 1
ATOM 669 C C . ALA A 1 87 ? 3.333 -2.867 -4.521 1.00 93.19 87 ALA A C 1
ATOM 671 O O . ALA A 1 87 ? 2.275 -2.666 -3.926 1.00 93.19 87 ALA A O 1
ATOM 672 N N . VAL A 1 88 ? 4.266 -3.700 -4.049 1.00 92.81 88 VAL A N 1
ATOM 673 C CA . VAL A 1 88 ? 4.117 -4.456 -2.796 1.00 92.81 88 VAL A CA 1
ATOM 674 C C . VAL A 1 88 ? 3.932 -3.504 -1.617 1.00 92.81 88 VAL A C 1
ATOM 676 O O . VAL A 1 88 ? 3.001 -3.684 -0.832 1.00 92.81 88 VAL A O 1
ATOM 679 N N . GLY A 1 89 ? 4.751 -2.451 -1.519 1.00 92.50 89 GLY A N 1
ATOM 680 C CA . GLY A 1 89 ? 4.606 -1.436 -0.474 1.00 92.50 89 GLY A CA 1
ATOM 681 C C . GLY A 1 89 ? 3.227 -0.767 -0.492 1.00 92.50 89 GLY A C 1
ATOM 682 O O . GLY A 1 89 ? 2.590 -0.640 0.551 1.00 92.50 89 GLY A O 1
ATOM 683 N N . SER A 1 90 ? 2.720 -0.410 -1.676 1.00 93.75 90 SER A N 1
ATOM 684 C CA . SER A 1 90 ? 1.371 0.150 -1.823 1.00 93.75 90 SER A CA 1
ATOM 685 C C . SER A 1 90 ? 0.275 -0.846 -1.435 1.00 93.75 90 SER A C 1
ATOM 687 O O . SER A 1 90 ? -0.658 -0.466 -0.730 1.00 93.75 90 SER A O 1
ATOM 689 N N . VAL A 1 91 ? 0.393 -2.124 -1.819 1.00 94.31 91 VAL A N 1
ATOM 690 C CA . VAL A 1 91 ? -0.592 -3.154 -1.450 1.00 94.31 91 VAL A CA 1
ATOM 691 C C . VAL A 1 91 ? -0.640 -3.350 0.061 1.00 94.31 91 VAL A C 1
ATOM 693 O O . VAL A 1 91 ? -1.718 -3.307 0.654 1.00 94.31 91 VAL A O 1
ATOM 696 N N . VAL A 1 92 ? 0.522 -3.508 0.697 1.00 94.12 92 VAL A N 1
ATOM 697 C CA . VAL A 1 92 ? 0.627 -3.672 2.151 1.00 94.12 92 VAL A CA 1
ATOM 698 C C . VAL A 1 92 ? 0.090 -2.433 2.875 1.00 94.12 92 VAL A C 1
ATOM 700 O O . VAL A 1 92 ? -0.706 -2.568 3.805 1.00 94.12 92 VAL A O 1
ATOM 703 N N . GLY A 1 93 ? 0.438 -1.228 2.412 1.00 93.81 93 GLY A N 1
ATOM 704 C CA . GLY A 1 93 ? -0.108 0.026 2.934 1.00 93.81 93 GLY A CA 1
ATOM 705 C C . GLY A 1 93 ? -1.636 0.083 2.848 1.00 93.81 93 GLY A C 1
ATOM 706 O O . GLY A 1 93 ? -2.298 0.393 3.839 1.00 93.81 93 GLY A O 1
ATOM 707 N N . CYS A 1 94 ? -2.215 -0.297 1.705 1.00 93.31 94 CYS A N 1
ATOM 708 C CA . CYS A 1 94 ? -3.665 -0.361 1.511 1.00 93.31 94 CYS A CA 1
ATOM 709 C C . CYS A 1 94 ? -4.342 -1.349 2.465 1.00 93.31 94 CYS A C 1
ATOM 711 O O . CYS A 1 94 ? -5.392 -1.025 3.016 1.00 93.31 94 CYS A O 1
ATOM 713 N N . LEU A 1 95 ? -3.752 -2.523 2.698 1.00 93.50 95 LEU A N 1
ATOM 714 C CA . LEU A 1 95 ? -4.299 -3.510 3.633 1.00 93.50 95 LEU A CA 1
ATOM 715 C C . LEU A 1 95 ? -4.322 -2.977 5.072 1.00 93.50 95 LEU A C 1
ATOM 717 O O . LEU A 1 95 ? -5.354 -3.062 5.737 1.00 93.50 95 LEU A O 1
ATOM 721 N N . PHE A 1 96 ? -3.228 -2.376 5.546 1.00 92.38 96 PHE A N 1
ATOM 722 C CA . PHE A 1 96 ? -3.186 -1.786 6.890 1.00 92.38 96 PHE A CA 1
ATOM 723 C C . PHE A 1 96 ? -4.126 -0.587 7.037 1.00 92.38 96 PHE A C 1
ATOM 725 O O . PHE A 1 96 ? -4.791 -0.457 8.063 1.00 92.38 96 PHE A O 1
ATOM 732 N N . LEU A 1 97 ? -4.244 0.252 6.006 1.00 91.62 97 LEU A N 1
ATOM 733 C CA . LEU A 1 97 ? -5.200 1.358 5.995 1.00 91.62 97 LEU A CA 1
ATOM 734 C C . LEU A 1 97 ? -6.640 0.836 6.078 1.00 91.62 97 LEU A C 1
ATOM 736 O O . LEU A 1 97 ? -7.440 1.358 6.850 1.00 91.62 97 LEU A O 1
ATOM 740 N N . MET A 1 98 ? -6.967 -0.224 5.337 1.00 91.25 98 MET A N 1
ATOM 741 C CA . MET A 1 98 ? -8.276 -0.874 5.409 1.00 91.25 98 MET A CA 1
ATOM 742 C C . MET A 1 98 ? -8.571 -1.392 6.817 1.00 91.25 98 MET A C 1
ATOM 744 O O . MET A 1 98 ? -9.634 -1.095 7.357 1.00 91.25 98 MET A O 1
ATOM 748 N N . LEU A 1 99 ? -7.623 -2.097 7.444 1.00 89.69 99 LEU A N 1
ATOM 749 C CA . LEU A 1 99 ? -7.757 -2.566 8.829 1.00 89.69 99 LEU A CA 1
ATOM 750 C C . LEU A 1 99 ? -7.937 -1.407 9.821 1.00 89.69 99 LEU A C 1
ATOM 752 O O . LEU A 1 99 ? -8.771 -1.495 10.721 1.00 89.69 99 LEU A O 1
ATOM 756 N N . SER A 1 100 ? -7.216 -0.301 9.623 1.00 90.00 100 SER A N 1
ATOM 757 C CA . SER A 1 100 ? -7.386 0.927 10.402 1.00 90.00 100 SER A CA 1
ATOM 758 C C . SER A 1 100 ? -8.812 1.478 10.264 1.00 90.00 100 SER A C 1
ATOM 760 O O . SER A 1 100 ? -9.505 1.645 11.264 1.00 90.00 100 SER A O 1
ATOM 762 N N . ILE A 1 101 ? -9.339 1.651 9.046 1.00 88.69 101 ILE A N 1
ATOM 763 C CA . ILE A 1 101 ? -10.713 2.155 8.863 1.00 88.69 101 ILE A CA 1
ATOM 764 C C . ILE A 1 101 ? -11.755 1.207 9.482 1.00 88.69 101 ILE A C 1
ATOM 766 O O . ILE A 1 101 ? -12.743 1.660 10.060 1.00 88.69 101 ILE A O 1
ATOM 770 N N . VAL A 1 102 ? -11.533 -0.104 9.416 1.00 86.75 102 VAL A N 1
ATOM 771 C CA . VAL A 1 102 ? -12.387 -1.118 10.053 1.00 86.75 102 VAL A CA 1
ATOM 772 C C . VAL A 1 102 ? -12.418 -0.946 11.579 1.00 86.75 102 VAL A C 1
ATOM 774 O O . VAL A 1 102 ? -13.503 -0.918 12.167 1.00 86.75 102 VAL A O 1
ATOM 777 N N . ASP A 1 103 ? -11.261 -0.767 12.221 1.00 85.50 103 ASP A N 1
ATOM 778 C CA . ASP A 1 103 ? -11.169 -0.474 13.658 1.00 85.50 103 ASP A CA 1
ATOM 779 C C . ASP A 1 103 ? -11.776 0.910 13.999 1.00 85.50 103 ASP A C 1
ATOM 781 O O . ASP A 1 103 ? -12.438 1.060 15.028 1.00 85.50 103 ASP A O 1
ATOM 785 N N . PHE A 1 104 ? -11.658 1.911 13.119 1.00 83.25 104 PHE A N 1
ATOM 786 C CA . PHE A 1 104 ? -12.283 3.231 13.292 1.00 83.25 104 PHE A CA 1
ATOM 787 C C . PHE A 1 104 ? -13.815 3.152 13.271 1.00 83.25 104 PHE A C 1
ATOM 789 O O . PHE A 1 104 ? -14.488 3.736 14.126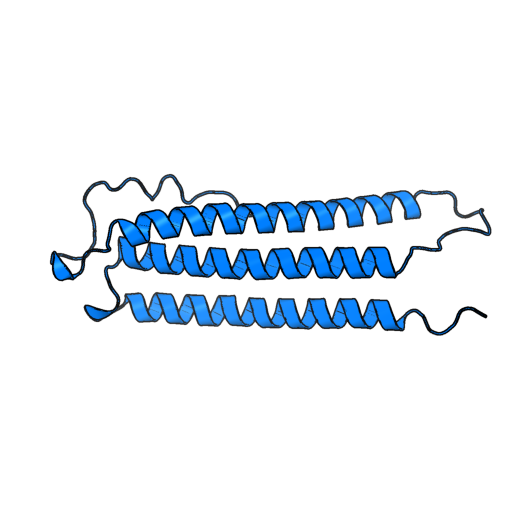 1.00 83.25 104 PHE A O 1
ATOM 796 N N . ILE A 1 105 ? -14.372 2.396 12.319 1.00 81.12 105 ILE A N 1
ATOM 797 C CA . ILE A 1 105 ? -15.810 2.119 12.221 1.00 81.12 105 ILE A CA 1
ATOM 798 C C . ILE A 1 105 ? -16.295 1.476 13.524 1.00 81.12 105 ILE A C 1
ATOM 800 O O . ILE A 1 105 ? -17.310 1.919 14.055 1.00 81.12 105 ILE A O 1
ATOM 804 N N . GLN A 1 106 ? -15.562 0.506 14.086 1.00 77.94 106 GLN A N 1
ATOM 805 C CA . GLN A 1 106 ? -15.919 -0.095 15.381 1.00 77.94 106 GLN A CA 1
ATOM 806 C C . GLN A 1 106 ? -15.938 0.936 16.509 1.00 77.94 106 GLN A C 1
ATOM 808 O O . GLN A 1 106 ? -16.867 0.944 17.313 1.00 77.94 106 GLN A O 1
ATOM 813 N N . VAL A 1 107 ? -14.950 1.834 16.564 1.00 75.19 107 VAL A N 1
ATOM 814 C CA . VAL A 1 107 ? -14.876 2.868 17.608 1.00 75.19 107 VAL A CA 1
ATOM 815 C C . VAL A 1 107 ? -16.037 3.863 17.523 1.00 75.19 107 VAL A C 1
ATOM 817 O O . VAL A 1 107 ? -16.562 4.268 18.558 1.00 75.19 107 VAL A O 1
ATOM 820 N N . LYS A 1 108 ? -16.483 4.235 16.317 1.00 73.94 108 LYS A N 1
ATOM 821 C CA . LYS A 1 108 ? -17.590 5.193 16.130 1.00 73.94 108 LYS A CA 1
ATOM 822 C C . LYS A 1 108 ? -18.983 4.556 16.207 1.00 73.94 108 LYS A C 1
ATOM 824 O O . LYS A 1 108 ? -19.896 5.166 16.763 1.00 73.94 108 LYS A O 1
ATOM 829 N N . LEU A 1 109 ? -19.161 3.360 15.642 1.00 71.06 109 LEU A N 1
ATOM 830 C CA . LEU A 1 109 ? -20.468 2.702 15.472 1.00 71.06 109 LEU A CA 1
ATOM 831 C C . LEU A 1 109 ? -20.735 1.580 16.486 1.00 71.06 109 LEU A C 1
ATOM 833 O O . LEU A 1 109 ? -21.869 1.116 16.577 1.00 71.06 109 LEU A O 1
ATOM 837 N N . GLY A 1 110 ? -19.730 1.178 17.262 1.00 68.62 110 GLY A N 1
ATOM 838 C CA . GLY A 1 110 ? -19.818 0.079 18.217 1.00 68.62 110 GLY A CA 1
ATOM 839 C C . GLY A 1 110 ? -19.426 -1.278 17.626 1.00 68.62 110 GLY A C 1
ATOM 840 O O . GLY A 1 110 ? -19.183 -1.425 16.426 1.00 68.62 110 GLY A O 1
ATOM 841 N N . VAL A 1 111 ? -19.328 -2.287 18.494 1.00 71.38 111 VAL A N 1
ATOM 842 C CA . VAL A 1 111 ? -18.907 -3.651 18.121 1.00 71.38 111 VAL A CA 1
ATOM 843 C C . VAL A 1 111 ? -19.892 -4.317 17.149 1.00 71.38 111 VAL A C 1
ATOM 845 O O . VAL A 1 111 ? -21.108 -4.191 17.291 1.00 71.38 111 VAL A O 1
ATOM 848 N N . TYR A 1 112 ? -19.375 -5.100 16.193 1.00 68.12 112 TYR A N 1
ATOM 849 C CA . TYR A 1 112 ? -20.182 -5.770 15.157 1.00 68.12 112 TYR A CA 1
ATOM 850 C C . TYR A 1 112 ? -21.267 -6.706 15.714 1.00 68.12 112 TYR A C 1
ATOM 852 O O . TYR A 1 112 ? -22.296 -6.910 15.073 1.00 68.12 112 TYR A O 1
ATOM 860 N N . SER A 1 113 ? -21.044 -7.251 16.916 1.00 65.50 113 SER A N 1
ATOM 861 C CA . SER A 1 113 ? -21.935 -8.212 17.580 1.00 65.50 113 SER A CA 1
ATOM 862 C C . SER A 1 113 ? -23.273 -7.604 18.026 1.00 65.50 113 SER A C 1
ATOM 864 O O . SER A 1 113 ? -24.259 -8.320 18.168 1.00 65.50 113 SER A O 1
ATOM 866 N N . CYS A 1 114 ? -23.353 -6.279 18.199 1.00 67.69 114 CYS A N 1
ATOM 867 C CA . CYS A 1 114 ? -24.579 -5.620 18.665 1.00 67.69 114 CYS A CA 1
ATOM 868 C C . CYS A 1 114 ? -25.666 -5.445 17.587 1.00 67.69 114 CYS A C 1
ATOM 870 O O . CYS A 1 114 ? -26.736 -4.925 17.894 1.00 67.69 114 CYS A O 1
ATOM 872 N N . GLY A 1 115 ? -25.417 -5.903 16.354 1.00 57.59 115 GLY A N 1
ATOM 873 C CA . GLY A 1 115 ? -26.383 -5.912 15.255 1.00 57.59 115 GLY A CA 1
ATOM 874 C C . GLY A 1 115 ? -26.656 -4.530 14.645 1.00 57.59 115 GLY A C 1
ATOM 875 O O . GLY A 1 115 ? -27.093 -3.600 15.318 1.00 57.59 115 GLY A O 1
ATOM 876 N N . GLY A 1 116 ? -26.444 -4.391 13.328 1.00 65.31 116 GLY A N 1
ATOM 877 C CA . GLY A 1 116 ? -26.906 -3.230 12.555 1.00 65.31 116 GLY A CA 1
ATOM 878 C C . GLY A 1 116 ? -25.985 -2.730 11.430 1.00 65.31 116 GLY A C 1
ATOM 879 O O . GLY A 1 116 ? -24.997 -3.363 11.056 1.00 65.31 116 GLY A O 1
ATOM 880 N N . LYS A 1 117 ? -26.340 -1.529 10.930 1.00 65.38 117 LYS A N 1
ATOM 881 C CA . LYS A 1 117 ? -25.741 -0.702 9.851 1.00 65.38 117 LYS A CA 1
ATOM 882 C C . LYS A 1 117 ? -24.205 -0.756 9.656 1.00 65.38 117 LYS A C 1
ATOM 884 O O . LYS A 1 117 ? -23.808 -0.712 8.490 1.00 65.38 117 LYS A O 1
ATOM 889 N N . PRO A 1 118 ? -23.332 -0.863 10.686 1.00 71.69 118 PRO A N 1
ATOM 890 C CA . PRO A 1 118 ? -21.880 -1.000 10.491 1.00 71.69 118 PRO A CA 1
ATOM 891 C C . PRO A 1 118 ? -21.454 -2.148 9.565 1.00 71.69 118 PRO A C 1
ATOM 893 O O . PRO A 1 118 ? -20.441 -2.016 8.883 1.00 71.69 118 PRO A O 1
ATOM 896 N N . ILE A 1 119 ? -22.228 -3.237 9.476 1.00 79.31 119 ILE A N 1
ATOM 897 C CA . ILE A 1 119 ? -21.914 -4.355 8.569 1.00 79.31 119 ILE A CA 1
ATOM 898 C C . ILE A 1 119 ? -21.968 -3.906 7.100 1.00 79.31 119 ILE A C 1
ATOM 900 O O . ILE A 1 119 ? -21.098 -4.275 6.318 1.00 79.31 119 ILE A O 1
ATOM 904 N N . TYR A 1 120 ? -22.924 -3.052 6.720 1.00 82.88 120 TYR A N 1
ATOM 905 C CA . TYR A 1 120 ? -22.999 -2.524 5.353 1.00 82.88 120 TYR A CA 1
ATOM 906 C C . TYR A 1 120 ? -21.806 -1.622 5.025 1.00 82.88 120 TYR A C 1
ATOM 908 O O . TYR A 1 120 ? -21.255 -1.715 3.930 1.00 82.88 120 TYR A O 1
ATOM 916 N N . ALA A 1 121 ? -21.363 -0.788 5.972 1.00 83.38 121 ALA A N 1
ATOM 917 C CA . ALA A 1 121 ? -20.165 0.038 5.802 1.00 83.38 121 ALA A CA 1
ATOM 918 C C . ALA A 1 121 ? -18.901 -0.824 5.640 1.00 83.38 121 ALA A C 1
ATOM 920 O O . ALA A 1 121 ? -18.076 -0.556 4.773 1.00 83.38 121 ALA A O 1
ATOM 921 N N . LEU A 1 122 ? -18.786 -1.903 6.419 1.00 85.56 122 LEU A N 1
ATOM 922 C CA . LEU A 1 122 ? -17.692 -2.864 6.303 1.00 85.56 122 LEU A CA 1
ATOM 923 C C . LEU A 1 122 ? -17.693 -3.561 4.936 1.00 85.56 122 LEU A C 1
ATOM 925 O O . LEU A 1 122 ? -16.674 -3.574 4.252 1.00 85.56 122 LEU A O 1
ATOM 929 N N . VAL A 1 123 ? -18.835 -4.122 4.528 1.00 87.81 123 VAL A N 1
ATOM 930 C CA . VAL A 1 123 ? -18.965 -4.864 3.265 1.00 87.81 123 VAL A CA 1
ATOM 931 C C . VAL A 1 123 ? -18.702 -3.958 2.066 1.00 87.81 123 VAL A C 1
ATOM 933 O O . VAL A 1 123 ? -17.995 -4.360 1.146 1.00 87.81 123 VAL A O 1
ATOM 936 N N . THR A 1 124 ? -19.224 -2.730 2.074 1.00 89.06 124 THR A N 1
ATOM 937 C CA . THR A 1 124 ? -18.996 -1.768 0.982 1.00 89.06 124 THR A CA 1
ATOM 938 C C . THR A 1 124 ? -17.536 -1.334 0.895 1.00 89.06 124 THR A C 1
ATOM 940 O O . THR A 1 124 ? -16.972 -1.342 -0.198 1.00 89.06 124 THR A O 1
ATOM 943 N N . LEU A 1 125 ? -16.897 -1.033 2.030 1.00 88.31 125 LEU A N 1
ATOM 944 C CA . LEU A 1 125 ? -15.478 -0.690 2.093 1.00 88.31 125 LEU A CA 1
ATOM 945 C C . LEU A 1 125 ? -14.603 -1.842 1.581 1.00 88.31 125 LEU A C 1
ATOM 947 O O . LEU A 1 125 ? -13.818 -1.651 0.654 1.00 88.31 125 LEU A O 1
ATOM 951 N N . VAL A 1 126 ? -14.766 -3.043 2.145 1.00 89.88 126 VAL A N 1
ATOM 952 C CA . VAL A 1 126 ? -13.982 -4.233 1.773 1.00 89.88 126 VAL A CA 1
ATOM 953 C C . VAL A 1 126 ? -14.233 -4.638 0.326 1.00 89.88 126 VAL A C 1
ATOM 955 O O . VAL A 1 126 ? -13.279 -4.921 -0.391 1.00 89.88 126 VAL A O 1
ATOM 958 N N . GLY A 1 127 ? -15.485 -4.614 -0.131 1.00 93.56 127 GLY A N 1
ATOM 959 C CA . GLY A 1 127 ? -15.835 -4.954 -1.507 1.00 93.56 127 GLY A CA 1
ATOM 960 C C . GLY A 1 127 ? -15.194 -4.004 -2.515 1.00 93.56 127 GLY A C 1
ATOM 961 O O . GLY A 1 127 ? -14.480 -4.442 -3.417 1.00 93.56 127 GLY A O 1
ATOM 962 N N . PHE A 1 128 ? -15.399 -2.696 -2.348 1.00 92.19 128 PHE A N 1
ATOM 963 C CA . PHE A 1 128 ? -14.933 -1.714 -3.323 1.00 92.19 128 PHE A CA 1
ATOM 964 C C . PHE A 1 128 ? -13.409 -1.564 -3.292 1.00 92.19 128 PHE A C 1
ATOM 966 O O . PHE A 1 128 ? -12.751 -1.731 -4.318 1.00 92.19 128 PHE A O 1
ATOM 973 N N . VAL A 1 129 ? -12.818 -1.339 -2.116 1.00 91.38 129 VAL A N 1
ATOM 974 C CA . VAL A 1 129 ? -11.363 -1.155 -2.003 1.00 91.38 129 VAL A CA 1
ATOM 975 C C . VAL A 1 129 ? -10.616 -2.463 -2.256 1.00 91.38 129 VAL A C 1
ATOM 977 O O . VAL A 1 129 ? -9.584 -2.447 -2.919 1.00 91.38 129 VAL A O 1
ATOM 980 N N . GLY A 1 130 ? -11.147 -3.604 -1.805 1.00 91.56 130 GLY A N 1
ATOM 981 C CA . GLY A 1 130 ? -10.568 -4.919 -2.087 1.00 91.56 130 GLY A CA 1
ATOM 982 C C . GLY A 1 130 ? -10.559 -5.244 -3.579 1.00 91.56 130 GLY A C 1
ATOM 983 O O . GLY A 1 130 ? -9.535 -5.680 -4.099 1.00 91.56 130 GLY A O 1
ATOM 984 N N . SER A 1 131 ? -11.654 -4.964 -4.297 1.00 92.44 131 SER A N 1
ATOM 985 C CA . SER A 1 131 ? -11.695 -5.140 -5.756 1.00 92.44 131 SER A CA 1
ATOM 986 C C . SER A 1 131 ? -10.688 -4.243 -6.482 1.00 92.44 131 SER A C 1
ATOM 988 O O . SER A 1 131 ? -9.961 -4.718 -7.354 1.00 92.44 131 SER A O 1
ATOM 990 N N . ALA A 1 132 ? -10.571 -2.974 -6.077 1.00 93.00 132 ALA A N 1
ATOM 991 C CA . ALA A 1 132 ? -9.600 -2.047 -6.647 1.00 93.00 132 ALA A CA 1
ATOM 992 C C . ALA A 1 132 ? -8.159 -2.507 -6.378 1.00 93.00 132 ALA A C 1
ATOM 994 O O . ALA A 1 132 ? -7.311 -2.452 -7.268 1.00 93.00 132 ALA A O 1
ATOM 995 N N . LEU A 1 133 ? -7.896 -3.016 -5.172 1.00 91.69 133 LEU A N 1
ATOM 996 C CA . LEU A 1 133 ? -6.598 -3.553 -4.784 1.00 91.69 133 LEU A CA 1
ATOM 997 C C . LEU A 1 133 ? -6.227 -4.796 -5.597 1.00 91.69 133 LEU A C 1
ATOM 999 O O . LEU A 1 133 ? -5.078 -4.923 -6.010 1.00 91.69 133 LEU A O 1
ATOM 1003 N N . LEU A 1 134 ? -7.190 -5.683 -5.864 1.00 92.25 134 LEU A N 1
ATOM 1004 C CA . LEU A 1 134 ? -6.985 -6.857 -6.713 1.00 92.25 134 LEU A CA 1
ATOM 1005 C C . LEU A 1 134 ? -6.619 -6.460 -8.142 1.00 92.25 134 LEU A C 1
ATOM 1007 O O . LEU A 1 134 ? -5.637 -6.974 -8.670 1.00 92.25 134 LEU A O 1
ATOM 1011 N N . VAL A 1 135 ? -7.354 -5.515 -8.738 1.00 95.06 135 VAL A N 1
ATOM 1012 C CA . VAL A 1 135 ? -7.054 -4.999 -10.086 1.00 95.06 135 VAL A CA 1
ATOM 1013 C C . VAL A 1 135 ? -5.676 -4.336 -10.127 1.00 95.06 135 VAL A C 1
ATOM 1015 O O . VAL A 1 135 ? -4.907 -4.546 -11.069 1.00 95.06 135 VAL A O 1
ATOM 1018 N N . TYR A 1 136 ? -5.330 -3.555 -9.102 1.00 92.00 136 TYR A N 1
ATOM 1019 C CA . TYR A 1 136 ? -4.009 -2.941 -8.992 1.00 92.00 136 TYR A CA 1
ATOM 1020 C C . TYR A 1 136 ? -2.903 -3.996 -8.888 1.00 92.00 136 TYR A C 1
ATOM 1022 O O . TYR A 1 136 ? -1.944 -3.949 -9.657 1.00 92.00 136 TYR A O 1
ATOM 1030 N N . ALA A 1 137 ? -3.057 -4.976 -7.995 1.00 90.12 137 ALA A N 1
ATOM 1031 C CA . ALA A 1 137 ? -2.086 -6.044 -7.797 1.00 90.12 137 ALA A CA 1
ATOM 1032 C C . ALA A 1 137 ? -1.899 -6.879 -9.071 1.00 90.12 137 ALA A C 1
ATOM 1034 O O . ALA A 1 137 ? -0.763 -7.113 -9.479 1.00 90.12 137 ALA A O 1
ATOM 1035 N N . SER A 1 138 ? -2.984 -7.266 -9.752 1.00 90.50 138 SER A N 1
ATOM 1036 C CA . SER A 1 138 ? -2.896 -8.019 -11.008 1.00 90.50 138 SER A CA 1
ATOM 1037 C C . SER A 1 138 ? -2.200 -7.221 -12.108 1.00 90.50 138 SER A C 1
ATOM 1039 O O . SER A 1 138 ? -1.375 -7.768 -12.835 1.00 90.50 138 SER A O 1
ATOM 1041 N N . THR A 1 139 ? -2.491 -5.921 -12.211 1.00 89.69 139 THR A N 1
ATOM 1042 C CA . THR A 1 139 ? -1.862 -5.041 -13.207 1.00 89.69 139 THR A CA 1
ATOM 1043 C C . THR A 1 139 ? -0.378 -4.843 -12.912 1.00 89.69 139 THR A C 1
ATOM 1045 O O . THR A 1 139 ? 0.438 -4.914 -13.825 1.00 89.69 139 THR A O 1
ATOM 1048 N N . ALA A 1 140 ? -0.012 -4.636 -11.645 1.00 88.62 140 ALA A N 1
ATOM 1049 C CA . ALA A 1 140 ? 1.379 -4.476 -11.236 1.00 88.62 140 ALA A CA 1
ATOM 1050 C C . ALA A 1 140 ? 2.199 -5.745 -11.500 1.00 88.62 140 ALA A C 1
ATOM 1052 O O . ALA A 1 140 ? 3.295 -5.655 -12.045 1.00 88.62 140 ALA A O 1
ATOM 1053 N N . VAL A 1 141 ? 1.640 -6.920 -11.187 1.00 87.56 141 VAL A N 1
ATOM 1054 C CA . VAL A 1 141 ? 2.265 -8.220 -11.469 1.00 87.56 141 VAL A CA 1
ATOM 1055 C C . VAL A 1 141 ? 2.419 -8.434 -12.975 1.00 87.56 141 VAL A C 1
ATOM 1057 O O . VAL A 1 141 ? 3.497 -8.802 -13.441 1.00 87.56 141 VAL A O 1
ATOM 1060 N N . TYR A 1 142 ? 1.373 -8.156 -13.758 1.00 87.62 142 TYR A N 1
ATOM 1061 C CA . TYR A 1 142 ? 1.441 -8.247 -15.215 1.00 87.62 142 TYR A CA 1
ATOM 1062 C C . TYR A 1 142 ? 2.517 -7.320 -15.793 1.00 87.62 142 TYR A C 1
ATOM 1064 O O . TYR A 1 142 ? 3.310 -7.746 -16.627 1.00 87.62 142 TYR A O 1
ATOM 1072 N N . ALA A 1 143 ? 2.593 -6.077 -15.315 1.00 86.62 143 ALA A N 1
ATOM 1073 C CA . ALA A 1 143 ? 3.604 -5.121 -15.745 1.00 86.62 143 ALA A CA 1
ATOM 1074 C C . ALA A 1 143 ? 5.026 -5.577 -15.378 1.00 86.62 143 ALA A C 1
ATOM 1076 O O . ALA A 1 143 ? 5.914 -5.491 -16.221 1.00 86.62 143 ALA A O 1
ATOM 1077 N N . SER A 1 144 ? 5.246 -6.125 -14.175 1.00 82.56 144 SER A N 1
ATOM 1078 C CA . SER A 1 144 ? 6.560 -6.669 -13.801 1.00 82.56 144 SER A CA 1
ATOM 1079 C C . SER A 1 144 ? 6.963 -7.877 -14.654 1.00 82.56 144 SER A C 1
ATOM 1081 O O . SER A 1 144 ? 8.121 -7.977 -15.044 1.00 82.56 144 SER A O 1
ATOM 1083 N N . PHE A 1 145 ? 6.014 -8.751 -15.012 1.00 81.50 145 PHE A N 1
ATOM 1084 C CA . PHE A 1 145 ? 6.270 -9.871 -15.929 1.00 81.50 145 PHE A CA 1
ATOM 1085 C C . PHE A 1 145 ? 6.477 -9.425 -17.380 1.00 81.50 145 PHE A C 1
ATOM 1087 O O . PHE A 1 145 ? 7.209 -10.068 -18.125 1.00 81.50 145 PHE A O 1
ATOM 1094 N N . PHE A 1 146 ? 5.829 -8.345 -17.816 1.00 77.88 146 PHE A N 1
ATOM 1095 C CA . PHE A 1 146 ? 6.046 -7.800 -19.152 1.00 77.88 146 PHE A CA 1
ATOM 1096 C C . PHE A 1 146 ? 7.441 -7.177 -19.278 1.00 77.88 146 PHE A C 1
ATOM 1098 O O . PHE A 1 146 ? 8.111 -7.408 -20.279 1.00 77.88 146 PHE A O 1
ATOM 1105 N N . VAL A 1 147 ? 7.901 -6.459 -18.245 1.00 72.94 147 VAL A N 1
ATOM 1106 C CA . VAL A 1 147 ? 9.281 -5.951 -18.173 1.00 72.94 147 VAL A CA 1
ATOM 1107 C C . VAL A 1 147 ? 10.298 -7.100 -18.253 1.00 72.94 147 VAL A C 1
ATOM 1109 O O . VAL A 1 147 ? 11.280 -6.969 -18.969 1.00 72.94 147 VAL A O 1
ATOM 1112 N N . GLU A 1 148 ? 10.025 -8.247 -17.620 1.00 64.38 148 GLU A N 1
ATOM 1113 C CA . GLU A 1 148 ? 10.847 -9.474 -17.717 1.00 64.38 148 GLU A CA 1
ATOM 1114 C C . GLU A 1 148 ? 10.905 -10.066 -19.142 1.00 64.38 148 GLU A C 1
ATOM 1116 O O . GLU A 1 148 ? 11.905 -10.653 -19.534 1.00 64.38 148 GLU A O 1
ATOM 1121 N N . ARG A 1 149 ? 9.837 -9.939 -19.943 1.00 55.75 149 ARG A N 1
ATOM 1122 C CA . ARG A 1 149 ? 9.790 -10.491 -21.313 1.00 55.75 149 ARG A CA 1
ATOM 1123 C C . ARG A 1 149 ? 10.378 -9.582 -22.388 1.00 55.75 149 ARG A C 1
ATOM 1125 O O . ARG A 1 149 ? 10.533 -10.037 -23.518 1.00 55.75 149 ARG A O 1
ATOM 1132 N N . ALA A 1 150 ? 10.675 -8.325 -22.071 1.00 54.38 150 ALA A N 1
ATOM 1133 C CA . ALA A 1 150 ? 11.359 -7.424 -22.995 1.00 54.38 150 ALA A CA 1
ATOM 1134 C C . ALA A 1 150 ? 12.840 -7.797 -23.206 1.00 54.38 150 ALA A C 1
ATOM 1136 O O . ALA A 1 150 ? 13.462 -7.266 -24.118 1.00 54.38 150 ALA A O 1
ATOM 1137 N N . THR A 1 151 ? 13.366 -8.747 -22.427 1.00 58.66 151 THR A N 1
ATOM 1138 C CA . THR A 1 151 ? 14.677 -9.379 -22.609 1.00 58.66 151 THR A CA 1
ATOM 1139 C C . THR A 1 151 ? 14.549 -10.817 -23.129 1.00 58.66 151 THR A C 1
ATOM 1141 O O . THR A 1 151 ? 14.550 -11.761 -22.338 1.00 58.66 151 THR A O 1
ATOM 1144 N N . PRO A 1 152 ? 14.423 -11.030 -24.448 1.00 49.31 152 PRO A N 1
ATOM 1145 C CA . PRO A 1 152 ? 14.986 -12.192 -25.114 1.00 49.31 152 PRO A CA 1
ATOM 1146 C C . PRO A 1 152 ? 16.379 -11.838 -25.662 1.00 49.31 152 PRO A C 1
ATOM 1148 O O . PRO A 1 152 ? 16.482 -11.021 -26.573 1.00 49.31 152 PRO A O 1
ATOM 1151 N N . ASP A 1 153 ? 17.383 -12.486 -25.069 1.00 48.09 153 ASP A N 1
ATOM 1152 C CA . ASP A 1 153 ? 18.751 -12.733 -25.547 1.00 48.09 153 ASP A CA 1
ATOM 1153 C C . ASP A 1 153 ? 19.685 -11.526 -25.791 1.00 48.09 153 ASP A C 1
ATOM 1155 O O . ASP A 1 153 ? 19.578 -10.792 -26.772 1.00 48.09 153 ASP A O 1
ATOM 1159 N N . ASP A 1 154 ? 20.673 -11.399 -24.892 1.00 50.28 154 ASP A N 1
ATOM 1160 C CA . ASP A 1 154 ? 22.049 -11.053 -25.266 1.00 50.28 154 ASP A CA 1
ATOM 1161 C C . ASP A 1 154 ? 22.487 -11.951 -26.444 1.00 50.28 154 ASP A C 1
ATOM 1163 O O . ASP A 1 154 ? 22.598 -13.168 -26.277 1.00 50.28 154 ASP A O 1
ATOM 1167 N N . ASP A 1 155 ? 22.768 -11.356 -27.604 1.00 37.94 155 ASP A N 1
ATOM 1168 C CA . ASP A 1 155 ? 23.632 -11.923 -28.655 1.00 37.94 155 ASP A CA 1
ATOM 1169 C C . ASP A 1 155 ? 24.734 -10.902 -28.989 1.00 37.94 155 ASP A C 1
ATOM 1171 O O . ASP A 1 155 ? 24.392 -9.756 -29.376 1.00 37.94 155 ASP A O 1
#